Protein AF-C2KZT3-F1 (afdb_monomer_lite)

Radius of gyration: 14.33 Å; chains: 1; bounding box: 17×26×43 Å

pLDDT: mean 85.84, std 14.43, range [43.81, 97.75]

Foldseek 3Di:
DPPPPPPPPQDPVRVVVLVCQVCVVVVVCVVVVHDDPWDQDPVVRHTD

Organism: NCBI:txid585501

Sequence (48 aa):
MKKKKALVKIGFVETVQLLKILLFPIVEAIKKNELFERTWSHEKKMWK

Structure (mmCIF, N/CA/C/O backbone):
data_AF-C2KZT3-F1
#
_entry.id   AF-C2KZT3-F1
#
loop_
_atom_site.group_PDB
_atom_site.id
_atom_site.type_symbol
_atom_site.label_atom_id
_atom_site.label_alt_id
_atom_site.label_comp_id
_atom_site.label_asym_id
_atom_site.label_entity_id
_atom_site.label_seq_id
_atom_site.pdbx_PDB_ins_code
_atom_site.Cartn_x
_atom_site.Cartn_y
_atom_site.Cartn_z
_atom_site.occupancy
_atom_site.B_iso_or_equiv
_atom_site.auth_seq_id
_atom_site.auth_comp_id
_atom_site.auth_asym_id
_atom_site.auth_atom_id
_atom_site.pdbx_PDB_model_num
ATOM 1 N N . MET A 1 1 ? -4.166 19.912 -28.344 1.00 43.81 1 MET A N 1
ATOM 2 C CA . MET A 1 1 ? -3.410 18.638 -28.403 1.00 43.81 1 MET A CA 1
ATOM 3 C C . MET A 1 1 ? -3.866 17.712 -27.276 1.00 43.81 1 MET A C 1
ATOM 5 O O . MET A 1 1 ? -3.663 18.048 -26.116 1.00 43.81 1 MET A O 1
ATOM 9 N N . LYS A 1 2 ? -4.499 16.567 -27.571 1.00 48.88 2 LYS A N 1
ATOM 10 C CA . LYS A 1 2 ? -4.776 15.536 -26.552 1.00 48.88 2 LYS A CA 1
ATOM 11 C C . LYS A 1 2 ? -3.453 14.836 -26.219 1.00 48.88 2 LYS A C 1
ATOM 13 O O . LYS A 1 2 ? -2.946 14.092 -27.054 1.00 48.88 2 LYS A O 1
ATOM 18 N N . LYS A 1 3 ? -2.874 15.078 -25.034 1.00 52.84 3 LYS A N 1
ATOM 19 C CA . LYS A 1 3 ? -1.740 14.281 -24.531 1.00 52.84 3 LYS A CA 1
ATOM 20 C C . LYS A 1 3 ? -2.211 12.826 -24.440 1.00 52.84 3 LYS A C 1
ATOM 22 O O . LYS A 1 3 ? -2.960 12.485 -23.527 1.00 52.84 3 LYS A O 1
ATOM 27 N N . LYS A 1 4 ? -1.814 11.973 -25.392 1.00 55.50 4 LYS A N 1
ATOM 28 C CA . LYS A 1 4 ? -1.927 10.518 -25.232 1.00 55.50 4 LYS A CA 1
ATOM 29 C C . LYS A 1 4 ? -1.114 10.181 -23.983 1.00 55.50 4 LYS A C 1
ATOM 31 O O . LYS A 1 4 ? 0.107 10.308 -24.006 1.00 55.50 4 LYS A O 1
ATOM 36 N N . LYS A 1 5 ? -1.782 9.838 -22.876 1.00 59.31 5 LYS A N 1
ATOM 37 C CA . LYS A 1 5 ? -1.106 9.245 -21.719 1.00 59.31 5 LYS A CA 1
ATOM 38 C C . LYS A 1 5 ? -0.450 7.973 -22.245 1.00 59.31 5 LYS A C 1
ATOM 40 O O . LYS A 1 5 ? -1.154 7.032 -22.596 1.00 59.31 5 LYS A O 1
ATOM 45 N N . ALA A 1 6 ? 0.871 7.990 -22.394 1.00 63.69 6 ALA A N 1
ATOM 46 C CA . ALA A 1 6 ? 1.618 6.781 -22.678 1.00 63.69 6 ALA A CA 1
ATOM 47 C C . ALA A 1 6 ? 1.306 5.814 -21.533 1.00 63.69 6 ALA A C 1
ATOM 49 O O . ALA A 1 6 ? 1.569 6.126 -20.371 1.00 63.69 6 ALA A O 1
ATOM 50 N N . LEU A 1 7 ? 0.650 4.698 -21.850 1.00 61.66 7 LEU A N 1
ATOM 51 C CA . LEU A 1 7 ? 0.480 3.606 -20.905 1.00 61.66 7 LEU A CA 1
ATOM 52 C C . LEU A 1 7 ? 1.891 3.106 -20.609 1.00 61.66 7 LEU A C 1
ATOM 54 O O . LEU A 1 7 ? 2.526 2.481 -21.457 1.00 61.66 7 LEU A O 1
ATOM 58 N N . VAL A 1 8 ? 2.426 3.492 -19.451 1.00 66.31 8 VAL A N 1
ATOM 59 C CA . VAL A 1 8 ? 3.737 3.029 -19.007 1.00 66.31 8 VAL A CA 1
ATOM 60 C C . VAL A 1 8 ? 3.634 1.514 -18.893 1.00 66.31 8 VAL A C 1
ATOM 62 O O . VAL A 1 8 ? 2.731 1.003 -18.231 1.00 66.31 8 VAL A O 1
ATOM 65 N N . LYS A 1 9 ? 4.523 0.796 -19.582 1.00 68.12 9 LYS A N 1
ATOM 66 C CA . LYS A 1 9 ? 4.559 -0.666 -19.582 1.00 68.12 9 LYS A CA 1
ATOM 67 C C . LYS A 1 9 ? 5.154 -1.131 -18.248 1.00 68.12 9 LYS A C 1
ATOM 69 O O . LYS A 1 9 ? 6.334 -1.442 -18.162 1.00 68.12 9 LYS A O 1
ATOM 74 N N . ILE A 1 10 ? 4.350 -1.057 -17.193 1.00 77.12 10 ILE A N 1
ATOM 75 C CA . ILE A 1 10 ? 4.684 -1.533 -15.850 1.00 77.12 10 ILE A CA 1
ATOM 76 C C . ILE A 1 10 ? 4.222 -2.986 -15.775 1.00 77.12 10 ILE A C 1
ATOM 78 O O . ILE A 1 10 ? 3.094 -3.297 -16.163 1.00 77.12 10 ILE A O 1
ATOM 82 N N . GLY A 1 11 ? 5.099 -3.882 -15.329 1.00 87.12 11 GLY A N 1
ATOM 83 C CA . GLY A 1 11 ? 4.740 -5.278 -15.134 1.00 87.12 11 GLY A CA 1
ATOM 84 C C . GLY A 1 11 ? 3.733 -5.457 -13.996 1.00 87.12 11 GLY A C 1
ATOM 85 O O . GLY A 1 11 ? 3.419 -4.545 -13.223 1.00 87.12 11 GLY A O 1
ATOM 86 N N . PHE A 1 12 ? 3.170 -6.659 -13.909 1.00 84.69 12 PHE A N 1
ATOM 87 C CA . PHE A 1 12 ? 2.180 -6.978 -12.884 1.00 84.69 12 PHE A CA 1
ATOM 88 C C . PHE A 1 12 ? 2.772 -6.861 -11.472 1.00 84.69 12 PHE A C 1
ATOM 90 O O . PHE A 1 12 ? 2.149 -6.273 -10.591 1.00 84.69 12 PHE A O 1
ATOM 97 N N . VAL A 1 13 ? 3.998 -7.354 -11.267 1.00 90.06 13 VAL A N 1
ATOM 98 C CA . VAL A 1 13 ? 4.678 -7.329 -9.963 1.00 90.06 13 VAL A CA 1
ATOM 99 C C . VAL A 1 13 ? 4.928 -5.896 -9.506 1.00 90.06 13 VAL A C 1
ATOM 101 O O . VAL A 1 13 ? 4.599 -5.545 -8.372 1.00 90.06 13 VAL A O 1
ATOM 104 N N . GLU A 1 14 ? 5.442 -5.050 -10.393 1.00 88.81 14 GLU A N 1
ATOM 105 C CA . GLU A 1 14 ? 5.701 -3.642 -10.109 1.00 88.81 14 GLU A CA 1
ATOM 106 C C . GLU A 1 14 ? 4.392 -2.890 -9.833 1.00 88.81 14 GLU A C 1
ATOM 108 O O . GLU A 1 14 ? 4.324 -2.066 -8.921 1.00 88.81 14 GLU A O 1
ATOM 113 N N . THR A 1 15 ? 3.313 -3.227 -10.548 1.00 89.56 15 THR A N 1
ATOM 114 C CA . THR A 1 15 ? 1.975 -2.675 -10.284 1.00 89.56 15 THR A CA 1
ATOM 115 C C . THR A 1 15 ? 1.476 -3.064 -8.892 1.00 89.56 15 THR A C 1
ATOM 117 O O . THR A 1 15 ? 1.013 -2.208 -8.136 1.00 89.56 15 THR A O 1
ATOM 120 N N . VAL A 1 16 ? 1.611 -4.336 -8.510 1.00 92.81 16 VAL A N 1
ATOM 121 C CA . VAL A 1 16 ? 1.230 -4.821 -7.175 1.00 92.81 16 VAL A CA 1
ATOM 122 C C . VAL A 1 16 ? 2.062 -4.142 -6.084 1.00 92.81 16 VAL A C 1
ATOM 124 O O . VAL A 1 16 ? 1.522 -3.785 -5.037 1.00 92.81 16 VAL A O 1
ATOM 127 N N . GLN A 1 17 ? 3.358 -3.915 -6.310 1.00 91.81 17 GLN A N 1
ATOM 128 C CA . GLN A 1 17 ? 4.213 -3.183 -5.370 1.00 91.81 17 GLN A CA 1
ATOM 129 C C . GLN A 1 17 ? 3.760 -1.728 -5.195 1.00 91.81 17 GLN A C 1
ATOM 131 O O . GLN A 1 17 ? 3.649 -1.259 -4.061 1.00 91.81 17 GLN A O 1
ATOM 136 N N . LEU A 1 18 ? 3.426 -1.032 -6.286 1.00 89.31 18 LEU A N 1
ATOM 137 C CA . LEU A 1 18 ? 2.893 0.333 -6.227 1.00 89.31 18 LEU A CA 1
ATOM 138 C C . LEU A 1 18 ? 1.561 0.393 -5.470 1.00 89.31 18 LEU A C 1
ATOM 140 O O . LEU A 1 18 ? 1.371 1.267 -4.624 1.00 89.31 18 LEU A O 1
ATOM 144 N N . LEU A 1 19 ? 0.662 -0.561 -5.721 1.00 92.00 19 LEU A N 1
ATOM 145 C CA . LEU A 1 19 ? -0.604 -0.661 -4.995 1.00 92.00 19 LEU A CA 1
ATOM 146 C C . LEU A 1 19 ? -0.378 -0.898 -3.501 1.00 92.00 19 LEU A C 1
ATOM 148 O O . LEU A 1 19 ? -1.054 -0.276 -2.687 1.00 92.00 19 LEU A O 1
ATOM 152 N N . LYS A 1 20 ? 0.597 -1.730 -3.118 1.00 94.06 20 LYS A N 1
ATOM 153 C CA . LYS A 1 20 ? 0.947 -1.923 -1.703 1.00 94.06 20 LYS A CA 1
ATOM 154 C C . LYS A 1 20 ? 1.412 -0.619 -1.052 1.00 94.06 20 LYS A C 1
ATOM 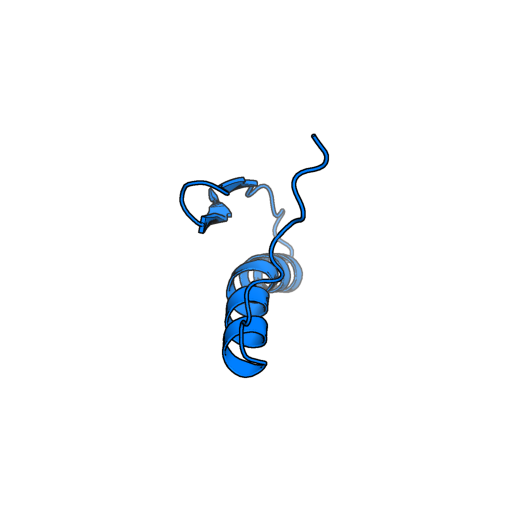156 O O . LYS A 1 20 ? 0.933 -0.303 0.028 1.00 94.06 20 LYS A O 1
ATOM 161 N N . ILE A 1 21 ? 2.267 0.171 -1.704 1.00 93.44 21 ILE A N 1
ATOM 162 C CA . ILE A 1 21 ? 2.730 1.467 -1.162 1.00 93.44 21 ILE A CA 1
ATOM 163 C C . ILE A 1 21 ? 1.551 2.416 -0.892 1.00 93.44 21 ILE A C 1
ATOM 165 O O . ILE A 1 21 ? 1.531 3.127 0.116 1.00 93.44 21 ILE A O 1
ATOM 169 N N . LEU A 1 22 ? 0.558 2.418 -1.781 1.00 93.19 22 LEU A N 1
ATOM 170 C CA . LEU A 1 22 ? -0.624 3.265 -1.650 1.00 93.19 22 LEU A CA 1
ATOM 171 C C . LEU A 1 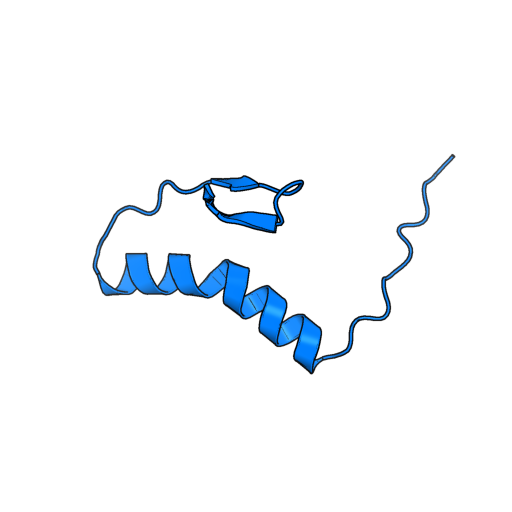22 ? -1.591 2.739 -0.582 1.00 93.19 22 LEU A C 1
ATOM 173 O O . LEU A 1 22 ? -2.044 3.499 0.264 1.00 93.19 22 LEU A O 1
ATOM 177 N N . LEU A 1 23 ? -1.899 1.445 -0.597 1.00 95.12 23 LEU A N 1
ATOM 178 C CA . LEU A 1 23 ? -2.994 0.883 0.195 1.00 95.12 23 LEU A CA 1
ATOM 179 C C . LEU A 1 23 ? -2.577 0.461 1.606 1.00 95.12 23 LEU A C 1
ATOM 181 O O . LEU A 1 23 ? -3.394 0.514 2.521 1.00 95.12 23 LEU A O 1
ATOM 185 N N . PHE A 1 24 ? -1.326 0.047 1.809 1.00 95.69 24 PHE A N 1
ATOM 186 C CA . PHE A 1 24 ? -0.886 -0.516 3.089 1.00 95.69 24 PHE A CA 1
ATOM 187 C C . PHE A 1 24 ? -1.037 0.461 4.269 1.00 95.69 24 PHE A C 1
ATOM 189 O O . PHE A 1 24 ? -1.588 0.052 5.289 1.00 95.69 24 PHE A O 1
ATOM 196 N N . PRO A 1 25 ? -0.664 1.752 4.152 1.00 94.50 25 PRO A N 1
ATOM 197 C CA . PRO A 1 25 ? -0.848 2.712 5.243 1.00 94.50 25 PRO A CA 1
ATOM 198 C C . PRO A 1 25 ? -2.319 2.940 5.617 1.00 94.50 25 PRO A C 1
ATOM 200 O O . PRO A 1 25 ? -2.620 3.161 6.786 1.00 94.50 25 PRO A O 1
ATOM 203 N N . ILE A 1 26 ? -3.227 2.845 4.641 1.00 96.00 26 ILE A N 1
ATOM 204 C CA . ILE A 1 26 ? -4.676 2.977 4.850 1.00 96.00 26 ILE A CA 1
ATOM 205 C C . ILE A 1 26 ? -5.199 1.762 5.621 1.00 96.00 26 ILE A C 1
ATOM 207 O O . ILE A 1 26 ? -5.911 1.904 6.611 1.00 96.00 26 ILE A O 1
ATOM 211 N N . VAL A 1 27 ? -4.809 0.557 5.194 1.00 96.56 27 VAL A N 1
ATOM 212 C CA . VAL A 1 27 ? -5.194 -0.697 5.858 1.00 96.56 27 VAL A CA 1
ATOM 213 C C . VAL A 1 27 ? -4.697 -0.732 7.303 1.00 96.56 27 VAL A C 1
ATOM 215 O O . VAL A 1 27 ? -5.430 -1.167 8.188 1.00 96.56 27 VAL A O 1
ATOM 218 N N . GLU A 1 28 ? -3.477 -0.265 7.562 1.00 96.81 28 GLU A N 1
ATOM 219 C CA . GLU A 1 28 ? -2.932 -0.202 8.920 1.00 96.81 28 GLU A CA 1
ATOM 220 C C . GLU A 1 28 ? -3.713 0.764 9.818 1.00 96.81 28 GLU A C 1
ATOM 222 O O . GLU A 1 28 ? -4.011 0.408 10.956 1.00 96.81 28 GLU A O 1
ATOM 227 N N . ALA A 1 29 ? -4.113 1.931 9.306 1.00 97.12 29 ALA A N 1
ATOM 228 C CA . ALA A 1 29 ? -4.955 2.861 10.057 1.00 97.12 29 ALA A CA 1
ATOM 229 C C . ALA A 1 29 ? -6.333 2.255 10.380 1.00 97.12 29 ALA A C 1
ATOM 231 O O . ALA A 1 29 ? -6.774 2.316 11.526 1.00 97.12 29 ALA A O 1
ATOM 232 N N . ILE A 1 30 ? -6.964 1.567 9.416 1.00 97.12 30 ILE A N 1
ATOM 2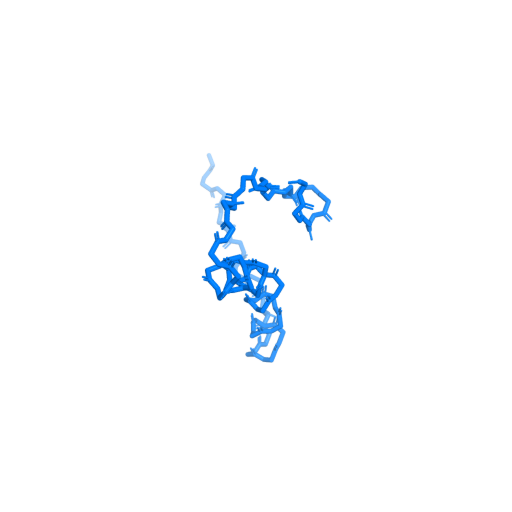33 C CA . ILE A 1 30 ? -8.231 0.846 9.638 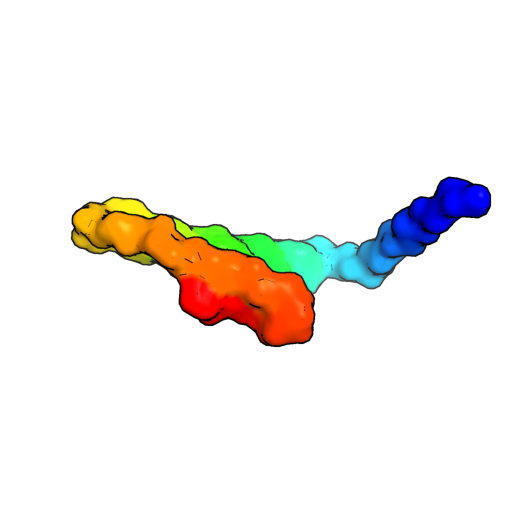1.00 97.12 30 ILE A CA 1
ATOM 234 C C . ILE A 1 30 ? -8.073 -0.202 10.745 1.00 97.12 30 ILE A C 1
ATOM 236 O O . ILE A 1 30 ? -8.878 -0.245 11.672 1.00 97.12 30 ILE A O 1
ATOM 240 N N . LYS A 1 31 ? -7.026 -1.037 10.679 1.00 97.75 31 LYS A N 1
ATOM 241 C CA . LYS A 1 31 ? -6.781 -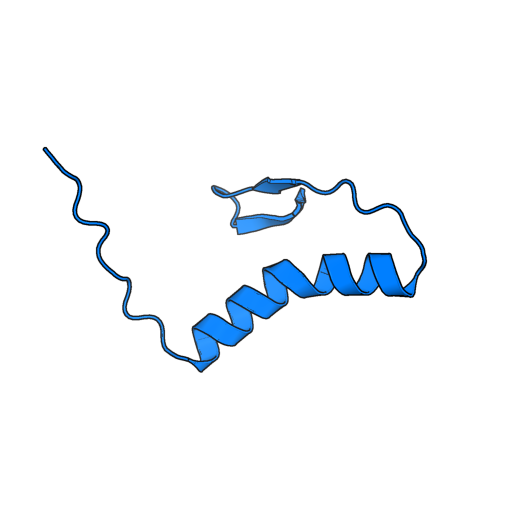2.086 11.685 1.00 97.75 31 LYS A CA 1
ATOM 242 C C . LYS A 1 31 ? -6.559 -1.524 13.086 1.00 97.75 31 LYS A C 1
ATOM 244 O O . LYS A 1 31 ? -6.939 -2.167 14.059 1.00 97.75 31 LYS A O 1
ATOM 249 N N . LYS A 1 32 ? -5.917 -0.360 13.186 1.00 97.00 32 LYS A N 1
ATOM 250 C CA . LYS A 1 32 ? -5.627 0.308 14.461 1.00 97.00 32 LYS A CA 1
ATOM 251 C C . LYS A 1 32 ? -6.769 1.194 14.953 1.00 97.00 32 LYS A C 1
ATOM 253 O O . LYS A 1 32 ? -6.667 1.734 16.047 1.00 97.00 32 LYS A O 1
ATOM 258 N N . ASN A 1 33 ? -7.848 1.317 14.177 1.00 96.56 33 ASN A N 1
ATOM 259 C CA . ASN A 1 33 ? -8.933 2.261 14.428 1.00 96.56 33 ASN A CA 1
ATOM 260 C C . ASN A 1 33 ? -8.421 3.710 14.579 1.00 96.56 33 ASN A C 1
ATOM 262 O O . ASN A 1 33 ? -8.867 4.464 15.441 1.00 96.56 33 ASN A O 1
ATOM 266 N N . GLU A 1 34 ? -7.446 4.075 13.744 1.00 97.25 34 GLU A N 1
ATOM 267 C CA . GLU A 1 34 ? -6.838 5.403 13.684 1.00 97.25 34 GLU A CA 1
ATOM 268 C C . GLU A 1 34 ? -7.403 6.191 12.496 1.00 97.25 34 GLU A C 1
ATOM 270 O O . GLU A 1 34 ? -7.662 5.642 11.420 1.00 97.25 34 GLU A O 1
ATOM 275 N N . LEU A 1 35 ? -7.555 7.505 12.667 1.00 95.31 35 LEU A N 1
ATOM 276 C CA . LEU A 1 35 ? -7.933 8.393 11.574 1.00 95.31 35 LEU A CA 1
ATOM 277 C C . LEU A 1 35 ? -6.768 8.522 10.576 1.00 95.31 35 LEU A C 1
ATOM 279 O O . LEU A 1 35 ? -5.636 8.824 10.955 1.00 95.31 35 LEU A O 1
ATOM 283 N N . PHE A 1 36 ? -7.039 8.307 9.286 1.00 95.44 36 PHE A N 1
ATOM 284 C CA . PHE A 1 36 ? -6.034 8.417 8.227 1.00 95.44 36 PHE A CA 1
ATOM 285 C C . PHE A 1 36 ? -6.127 9.770 7.507 1.00 95.44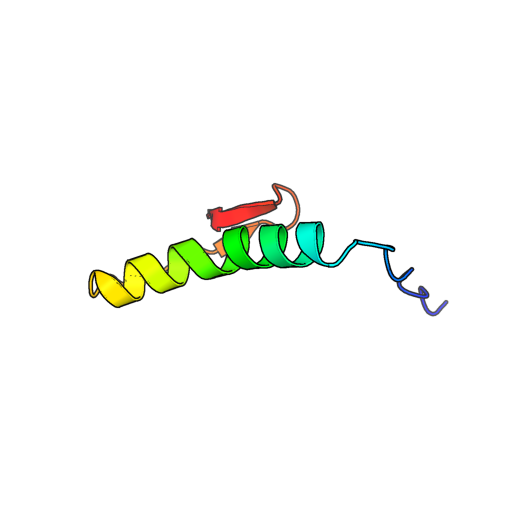 36 PHE A C 1
ATOM 287 O O . PHE A 1 36 ? -6.872 9.913 6.542 1.00 95.44 36 PHE A O 1
ATOM 294 N N . GLU A 1 37 ? -5.344 10.757 7.949 1.00 94.62 37 GLU A N 1
ATOM 295 C CA . GLU A 1 37 ? -5.350 12.129 7.393 1.00 94.62 37 GLU A CA 1
ATOM 296 C C . GLU A 1 37 ? -4.156 12.431 6.467 1.00 94.62 37 GLU A C 1
ATOM 298 O O . GLU A 1 37 ? -3.847 13.585 6.169 1.00 94.62 37 GLU A O 1
ATOM 303 N N . ARG A 1 38 ? -3.452 11.393 5.998 1.00 93.50 38 ARG A N 1
ATOM 304 C CA . ARG A 1 38 ? -2.281 11.568 5.127 1.00 93.50 38 ARG A CA 1
ATOM 305 C C . ARG A 1 38 ? -2.690 11.936 3.709 1.00 93.50 38 ARG A C 1
ATOM 307 O O . ARG A 1 38 ? -3.653 11.400 3.162 1.00 93.50 38 ARG A O 1
ATOM 314 N N . THR A 1 39 ? -1.885 12.772 3.062 1.00 94.19 39 THR A N 1
ATOM 315 C CA . THR A 1 39 ? -2.108 13.182 1.668 1.00 94.19 39 THR A CA 1
ATOM 316 C C . THR A 1 39 ? -1.020 12.624 0.760 1.00 94.19 39 THR A C 1
ATOM 318 O O . THR A 1 39 ? 0.174 12.737 1.041 1.00 94.19 39 THR A O 1
ATOM 321 N N . TRP A 1 40 ? -1.405 12.031 -0.370 1.00 92.62 40 TRP A N 1
ATOM 322 C CA . TRP A 1 40 ? -0.436 11.520 -1.337 1.00 92.62 40 TRP A CA 1
ATOM 323 C C . TRP A 1 40 ? 0.277 12.659 -2.078 1.00 92.62 40 TRP A C 1
ATOM 325 O O . TRP A 1 40 ? -0.346 13.478 -2.755 1.00 92.62 40 TRP A O 1
ATOM 335 N N . SER A 1 41 ? 1.609 12.687 -2.012 1.00 92.75 41 SER A N 1
ATOM 336 C CA . SER A 1 41 ? 2.431 13.596 -2.807 1.00 92.75 41 SER A CA 1
ATOM 337 C C . SER A 1 41 ? 2.834 12.935 -4.121 1.00 92.75 41 SER A C 1
ATOM 339 O O . SER A 1 41 ? 3.698 12.062 -4.145 1.00 92.75 41 SER A O 1
ATOM 341 N N . HIS A 1 42 ? 2.259 13.396 -5.235 1.00 86.38 42 HIS A N 1
ATOM 342 C CA . HIS A 1 42 ? 2.613 12.902 -6.571 1.00 86.38 42 HIS A CA 1
ATOM 343 C C . HIS A 1 42 ? 4.079 13.157 -6.945 1.00 86.38 42 HIS A C 1
ATOM 345 O O . HIS A 1 42 ? 4.704 12.291 -7.553 1.00 86.38 42 HIS A O 1
ATOM 351 N N . GLU A 1 43 ? 4.632 14.311 -6.560 1.00 90.62 43 GLU A N 1
ATOM 352 C CA . GLU A 1 43 ? 6.032 14.674 -6.823 1.00 90.62 43 GLU A CA 1
ATOM 353 C C . GLU A 1 43 ? 7.004 13.771 -6.065 1.00 90.62 43 GLU A C 1
ATOM 355 O O . GLU A 1 43 ? 7.944 13.235 -6.647 1.00 90.62 43 GLU A O 1
ATOM 360 N N . LYS A 1 44 ? 6.751 13.568 -4.766 1.00 88.94 44 LYS A N 1
ATOM 361 C CA . LYS A 1 44 ? 7.626 12.778 -3.892 1.00 88.94 44 LYS A CA 1
ATOM 362 C C . LYS A 1 44 ? 7.304 11.281 -3.905 1.00 88.94 44 LYS A C 1
ATOM 364 O O . LYS A 1 44 ? 8.041 10.507 -3.307 1.00 88.94 44 LYS A O 1
ATOM 369 N N . LYS A 1 45 ? 6.213 10.877 -4.568 1.00 87.50 45 LYS A N 1
ATOM 370 C CA . LYS A 1 45 ? 5.673 9.506 -4.599 1.00 87.50 45 LYS A CA 1
ATOM 371 C C . LYS A 1 45 ? 5.588 8.872 -3.205 1.00 87.50 45 LYS A C 1
ATOM 373 O O . LYS A 1 45 ? 5.988 7.726 -3.008 1.00 87.50 45 LYS A O 1
ATOM 378 N N . MET A 1 46 ? 5.084 9.632 -2.237 1.00 90.94 46 MET A N 1
ATOM 379 C CA . MET A 1 46 ? 4.954 9.189 -0.851 1.00 90.94 46 MET A CA 1
ATOM 380 C C . MET A 1 46 ? 3.765 9.853 -0.160 1.00 90.94 46 MET A C 1
ATOM 382 O O . MET A 1 46 ? 3.310 10.922 -0.572 1.00 90.94 46 MET A O 1
ATOM 386 N N . TRP A 1 47 ? 3.304 9.235 0.924 1.00 91.88 47 TRP A N 1
ATOM 387 C CA . TRP A 1 47 ? 2.350 9.836 1.850 1.00 91.88 47 TRP A CA 1
ATOM 388 C C . TRP A 1 47 ? 3.030 10.943 2.666 1.00 91.88 47 TRP A C 1
ATOM 390 O O . TRP A 1 47 ? 4.116 10.718 3.205 1.00 91.88 47 TRP A O 1
ATOM 400 N N . LYS A 1 48 ? 2.407 12.122 2.718 1.00 84.25 48 LYS A N 1
ATOM 401 C CA . LYS A 1 48 ? 2.735 13.224 3.630 1.00 84.25 48 LYS A CA 1
ATOM 402 C C . LYS A 1 48 ? 1.771 13.225 4.804 1.00 84.25 48 LYS A C 1
ATOM 404 O O . LYS A 1 48 ? 0.578 12.928 4.559 1.00 84.25 48 LYS A O 1
#

Secondary structure (DSSP, 8-state):
-----------HHHHHHHHHHHHHHHHHHHHHT------EETTTTEE-